Protein AF-A0A930RVR1-F1 (afdb_monomer_lite)

pLDDT: mean 83.22, std 14.42, range [42.06, 97.94]

Foldseek 3Di:
DDDDDDDDDDDDDDPVVVVVVVVVCVVVVHDPVRVVVVQVVCCVVVVHGNDDPDDPPPPQDPVRDDPVRVVVVVVVVVVVVVVVVVPD

Secondary structure (DSSP, 8-state):
-PPPPP--------HHHHHHHHHHHHHTT--HHHHHHHHHHHHHHHTS-SS--S-------TTTS-HHHHHHHHHHHHHHHHHHTT--

Structure (mmCIF, N/CA/C/O backbone):
data_AF-A0A930RVR1-F1
#
_entry.id   AF-A0A930RVR1-F1
#
loop_
_atom_site.group_PDB
_atom_site.id
_atom_site.type_symbol
_atom_site.label_atom_id
_atom_site.label_alt_id
_atom_site.label_comp_id
_atom_site.label_asym_id
_atom_site.label_entity_id
_atom_site.label_seq_id
_atom_site.pdbx_PDB_ins_code
_atom_site.Cartn_x
_atom_site.Cartn_y
_atom_site.Cartn_z
_atom_site.occupancy
_atom_site.B_iso_or_equiv
_atom_site.auth_seq_id
_atom_site.auth_comp_id
_atom_site.auth_asym_id
_atom_site.auth_atom_id
_atom_site.pdbx_PDB_model_num
ATOM 1 N N . MET A 1 1 ? 20.745 18.290 -17.580 1.00 48.69 1 MET A N 1
ATOM 2 C CA . MET A 1 1 ? 19.510 17.575 -17.189 1.00 48.69 1 MET A CA 1
ATOM 3 C C . MET A 1 1 ? 19.736 16.935 -15.827 1.00 48.69 1 MET A C 1
ATOM 5 O O . MET A 1 1 ? 20.769 16.301 -15.650 1.00 48.69 1 MET A O 1
ATOM 9 N N . SER A 1 2 ? 18.855 17.177 -14.852 1.00 56.38 2 SER A N 1
ATOM 10 C CA . SER A 1 2 ? 18.999 16.624 -13.496 1.00 56.38 2 SER A CA 1
ATOM 11 C C . SER A 1 2 ? 18.828 15.102 -13.533 1.00 56.38 2 SER A C 1
ATOM 13 O O . SER A 1 2 ? 17.872 14.596 -14.115 1.00 56.38 2 SER A O 1
ATOM 15 N N . LYS A 1 3 ? 19.789 14.369 -12.970 1.00 64.94 3 LYS A N 1
ATOM 16 C CA . LYS A 1 3 ? 19.835 12.904 -12.983 1.00 64.94 3 LYS A CA 1
ATOM 17 C C . LYS A 1 3 ? 18.730 12.358 -12.073 1.00 64.94 3 LYS A C 1
ATOM 19 O O . LYS A 1 3 ? 18.771 12.596 -10.867 1.00 64.94 3 LYS A O 1
ATOM 24 N N . ILE A 1 4 ? 17.769 11.617 -12.631 1.00 80.62 4 ILE A N 1
ATOM 25 C CA . ILE A 1 4 ? 16.781 10.870 -11.838 1.00 80.62 4 ILE A CA 1
ATOM 26 C C . ILE A 1 4 ? 17.553 9.858 -10.988 1.00 80.62 4 ILE A C 1
ATOM 28 O O . ILE A 1 4 ? 18.252 8.992 -11.517 1.00 80.62 4 ILE A O 1
ATOM 32 N N . LYS A 1 5 ? 17.478 10.005 -9.664 1.00 83.12 5 LYS A N 1
ATOM 33 C CA . LYS A 1 5 ? 18.059 9.048 -8.723 1.00 83.12 5 LYS A CA 1
ATOM 34 C C . LYS A 1 5 ? 17.029 7.953 -8.483 1.00 83.12 5 LY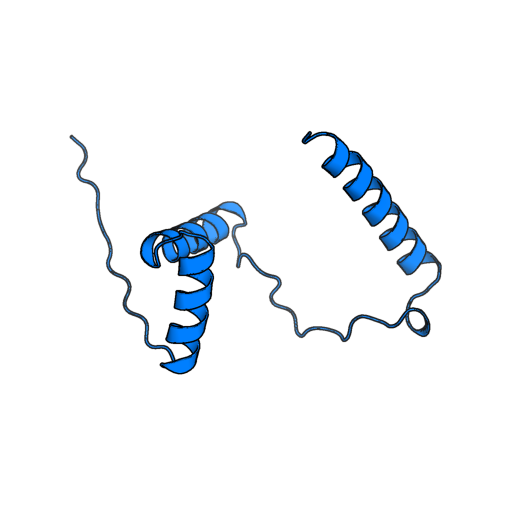S A C 1
ATOM 36 O O . LYS A 1 5 ? 15.947 8.232 -7.979 1.00 83.12 5 LYS A O 1
ATOM 41 N N . THR A 1 6 ? 17.360 6.728 -8.867 1.00 86.19 6 THR A N 1
ATOM 42 C CA . THR A 1 6 ? 16.547 5.544 -8.589 1.00 86.19 6 THR A CA 1
ATOM 43 C C . THR A 1 6 ? 17.030 4.871 -7.306 1.00 86.19 6 THR A C 1
ATOM 45 O O . THR A 1 6 ? 18.207 4.955 -6.950 1.00 86.19 6 THR A O 1
ATOM 48 N N . ALA A 1 7 ? 16.115 4.212 -6.599 1.00 89.06 7 ALA A N 1
ATOM 49 C CA . ALA A 1 7 ? 16.412 3.375 -5.443 1.00 89.06 7 ALA A CA 1
ATOM 50 C C . ALA A 1 7 ? 15.709 2.024 -5.616 1.00 89.06 7 ALA A C 1
ATOM 52 O O . ALA A 1 7 ? 14.608 1.966 -6.165 1.00 89.06 7 ALA A O 1
ATOM 53 N N . SER A 1 8 ? 16.345 0.946 -5.159 1.00 89.38 8 SER A N 1
ATOM 54 C CA . SER A 1 8 ? 15.803 -0.415 -5.248 1.00 89.38 8 SER A CA 1
ATOM 55 C C . SER A 1 8 ? 15.237 -0.856 -3.903 1.00 89.38 8 SER A C 1
ATOM 57 O O . SER A 1 8 ? 15.869 -0.651 -2.868 1.00 89.38 8 SER A O 1
ATOM 59 N N . VAL A 1 9 ? 14.081 -1.520 -3.920 1.00 89.56 9 VAL A N 1
ATOM 60 C CA . VAL A 1 9 ? 13.413 -2.042 -2.720 1.00 89.56 9 VAL A CA 1
ATOM 61 C C . VAL A 1 9 ? 13.410 -3.570 -2.779 1.00 89.56 9 VAL A C 1
ATOM 63 O O . VAL A 1 9 ? 12.940 -4.150 -3.754 1.00 89.56 9 VAL A O 1
ATOM 66 N N . HIS A 1 10 ? 13.939 -4.224 -1.741 1.00 91.69 10 HIS A N 1
ATOM 67 C CA . HIS A 1 10 ? 13.939 -5.685 -1.606 1.00 91.69 10 HIS A CA 1
ATOM 68 C C . HIS A 1 10 ? 13.032 -6.096 -0.448 1.00 91.69 10 HIS A C 1
ATOM 70 O O . HIS A 1 10 ? 13.224 -5.641 0.678 1.00 91.69 10 HIS A O 1
ATOM 76 N N . ILE A 1 11 ? 12.060 -6.970 -0.716 1.00 89.44 11 ILE A N 1
ATOM 77 C CA . ILE A 1 11 ? 11.051 -7.388 0.264 1.00 89.44 11 ILE A CA 1
ATOM 78 C C . ILE A 1 11 ? 10.954 -8.913 0.253 1.00 89.44 11 ILE A C 1
ATOM 80 O O . ILE A 1 11 ? 10.914 -9.534 -0.809 1.00 89.44 11 ILE A O 1
ATOM 84 N N . ARG A 1 12 ? 10.896 -9.520 1.443 1.00 95.00 12 ARG A N 1
ATOM 85 C CA . ARG A 1 12 ? 10.535 -10.931 1.616 1.00 95.00 12 ARG A CA 1
ATOM 86 C C . ARG A 1 12 ? 9.084 -11.014 2.074 1.00 95.00 12 ARG A C 1
ATOM 88 O O . ARG A 1 12 ? 8.733 -10.421 3.088 1.00 95.00 12 ARG A O 1
ATOM 95 N N . ILE A 1 13 ? 8.268 -11.763 1.342 1.00 94.50 13 ILE A N 1
ATOM 96 C CA . ILE A 1 13 ? 6.868 -12.047 1.673 1.00 94.50 13 ILE A CA 1
ATOM 97 C C . ILE A 1 13 ? 6.582 -13.529 1.449 1.00 94.50 13 ILE A C 1
ATOM 99 O O . ILE A 1 13 ? 7.318 -14.207 0.730 1.00 94.50 13 ILE A O 1
ATOM 103 N N . LYS A 1 14 ? 5.514 -14.032 2.069 1.00 97.94 14 LYS A N 1
ATOM 104 C CA . LYS A 1 14 ? 5.022 -15.388 1.810 1.00 97.94 14 LYS A CA 1
ATOM 105 C C . LYS A 1 14 ? 4.550 -15.501 0.359 1.00 97.94 14 LYS A C 1
ATOM 107 O O . LYS A 1 14 ? 3.971 -14.560 -0.181 1.00 97.94 14 LYS A O 1
ATOM 112 N N . GLU A 1 15 ? 4.774 -16.661 -0.250 1.00 96.75 15 GLU A N 1
ATOM 113 C CA . GLU A 1 15 ? 4.420 -16.902 -1.654 1.00 96.75 15 GLU A CA 1
ATOM 114 C C . GLU A 1 15 ? 2.912 -16.776 -1.906 1.00 96.75 15 GLU A C 1
ATOM 116 O O . GLU A 1 15 ? 2.502 -16.169 -2.889 1.00 96.75 15 GLU A O 1
ATOM 121 N N . ASP A 1 16 ? 2.092 -17.292 -0.993 1.00 97.38 16 ASP A N 1
ATOM 122 C CA . ASP A 1 16 ? 0.634 -17.205 -1.089 1.00 97.38 16 ASP A CA 1
ATOM 123 C C . ASP A 1 16 ? 0.145 -15.746 -1.059 1.00 97.38 16 ASP A C 1
ATOM 125 O O . ASP A 1 16 ? -0.561 -15.298 -1.959 1.00 97.38 16 ASP A O 1
ATOM 129 N N . THR A 1 17 ? 0.645 -14.945 -0.110 1.00 96.31 17 THR A N 1
ATOM 130 C CA . THR A 1 17 ? 0.356 -13.503 -0.040 1.00 96.31 17 THR A CA 1
ATOM 131 C C . THR A 1 17 ? 0.765 -12.772 -1.319 1.00 96.31 17 THR A C 1
ATOM 133 O O . THR A 1 17 ? 0.031 -11.910 -1.796 1.00 96.31 17 THR A O 1
ATOM 136 N N . LYS A 1 18 ? 1.920 -13.126 -1.898 1.00 95.19 18 LYS A N 1
ATOM 137 C CA . LYS A 1 18 ? 2.373 -12.571 -3.178 1.00 95.19 18 LYS A CA 1
ATOM 138 C C . LYS A 1 18 ? 1.381 -12.885 -4.299 1.00 95.19 18 LYS A C 1
ATOM 140 O O . LYS A 1 18 ? 0.976 -11.973 -5.009 1.00 95.19 18 LYS A O 1
ATOM 145 N N . LYS A 1 19 ? 0.998 -14.156 -4.448 1.00 97.12 19 LYS A N 1
ATOM 146 C CA . LYS A 1 19 ? 0.089 -14.617 -5.508 1.00 97.12 19 LYS A CA 1
ATOM 147 C C . LYS A 1 19 ? -1.276 -13.938 -5.418 1.00 97.12 19 LYS A C 1
ATOM 149 O O . LYS A 1 19 ? -1.766 -13.443 -6.426 1.00 97.12 19 LYS A O 1
ATOM 154 N N . GLN A 1 20 ? -1.846 -13.861 -4.216 1.00 97.50 20 GLN A N 1
ATOM 155 C CA . GLN A 1 20 ? -3.139 -13.208 -3.995 1.00 97.50 20 GLN A CA 1
ATOM 156 C C . GLN A 1 20 ? -3.088 -11.715 -4.335 1.00 97.50 20 GLN A C 1
ATOM 158 O O . GLN A 1 20 ? -3.945 -11.220 -5.063 1.00 97.50 20 GLN A O 1
ATOM 163 N N . ALA A 1 21 ? -2.062 -11.001 -3.863 1.00 96.12 21 ALA A N 1
ATOM 164 C CA . ALA A 1 21 ? -1.912 -9.580 -4.163 1.00 96.12 21 ALA A CA 1
ATOM 165 C C . ALA A 1 21 ? -1.700 -9.326 -5.665 1.00 96.12 21 ALA A C 1
ATOM 167 O O . ALA A 1 21 ? -2.271 -8.388 -6.211 1.00 96.12 21 ALA A O 1
ATOM 168 N N . GLU A 1 22 ? -0.899 -10.155 -6.341 1.00 95.88 22 GLU A N 1
ATOM 169 C CA . GLU A 1 22 ? -0.646 -10.025 -7.781 1.00 95.88 22 GLU A CA 1
ATOM 170 C C . GLU A 1 22 ? -1.904 -10.268 -8.620 1.00 95.88 22 GLU A C 1
ATOM 172 O O . GLU A 1 22 ? -2.137 -9.502 -9.549 1.00 95.88 22 GLU A O 1
ATOM 177 N N . ALA A 1 23 ? -2.741 -11.242 -8.252 1.00 97.69 23 ALA A N 1
ATOM 178 C CA . ALA A 1 23 ? -4.016 -11.485 -8.928 1.00 97.69 23 ALA A CA 1
ATOM 179 C C . ALA A 1 23 ? -4.969 -10.279 -8.822 1.00 97.69 23 ALA A C 1
ATOM 181 O O . ALA A 1 23 ? -5.548 -9.857 -9.819 1.00 97.69 23 ALA A O 1
ATOM 182 N N . ILE A 1 24 ? -5.078 -9.676 -7.631 1.00 97.75 24 ILE A N 1
ATOM 183 C CA . ILE A 1 24 ? -5.904 -8.474 -7.418 1.00 97.75 24 ILE A CA 1
ATOM 184 C C . ILE A 1 24 ? -5.356 -7.291 -8.226 1.00 97.75 24 ILE A C 1
ATOM 186 O O . ILE A 1 24 ? -6.107 -6.557 -8.862 1.00 97.75 24 ILE A O 1
ATOM 190 N N . LEU A 1 25 ? -4.037 -7.087 -8.209 1.00 97.44 25 LEU A N 1
ATOM 191 C CA . LEU A 1 25 ? -3.402 -6.007 -8.964 1.00 97.44 25 LEU A CA 1
ATOM 192 C C . LEU A 1 25 ? -3.583 -6.175 -10.480 1.00 97.44 25 LEU A C 1
ATOM 194 O O . LEU A 1 25 ? -3.784 -5.180 -11.173 1.00 97.44 25 LEU A O 1
ATOM 198 N N . GLU A 1 26 ? -3.548 -7.410 -10.983 1.00 97.19 26 GLU A N 1
ATOM 199 C CA . GLU A 1 26 ? -3.798 -7.730 -12.390 1.00 97.19 26 GLU A CA 1
ATOM 200 C C . GLU A 1 26 ? -5.240 -7.412 -12.802 1.00 97.19 26 GLU A C 1
ATOM 202 O O . GLU A 1 26 ? -5.442 -6.756 -13.823 1.00 97.19 26 GLU A O 1
ATOM 207 N N . GLU A 1 27 ? -6.225 -7.773 -11.976 1.00 97.88 27 GLU A N 1
ATOM 208 C CA . GLU A 1 27 ? -7.635 -7.421 -12.201 1.00 97.88 27 GLU A CA 1
ATOM 209 C C . GLU A 1 27 ? -7.849 -5.898 -12.242 1.00 97.88 27 GLU A C 1
ATOM 211 O O . GLU A 1 27 ? -8.626 -5.389 -13.050 1.00 97.88 27 GLU A O 1
ATOM 216 N N . LEU A 1 28 ? -7.098 -5.152 -11.427 1.00 96.94 28 LEU A N 1
ATOM 217 C CA . LEU A 1 28 ? -7.108 -3.686 -11.423 1.00 96.94 28 LEU A CA 1
ATOM 218 C C . LEU A 1 28 ? -6.281 -3.058 -12.563 1.00 96.94 28 LEU A C 1
ATOM 220 O O . LEU A 1 28 ? -6.301 -1.836 -12.723 1.00 96.94 28 LEU A O 1
ATOM 224 N N . GLY A 1 29 ? -5.529 -3.849 -13.337 1.00 96.69 29 GLY A N 1
ATOM 225 C CA . GLY A 1 29 ? -4.623 -3.355 -14.379 1.00 96.69 29 GLY A CA 1
ATOM 226 C C . GLY A 1 29 ? -3.409 -2.585 -13.839 1.00 96.69 29 GLY A C 1
ATOM 227 O O . GLY A 1 29 ? -2.827 -1.755 -14.542 1.00 96.69 29 GLY A O 1
ATOM 228 N N . ILE A 1 30 ? -3.023 -2.823 -12.583 1.00 97.00 30 ILE A N 1
ATOM 229 C CA . ILE A 1 30 ? -1.955 -2.102 -11.884 1.00 97.00 30 ILE A CA 1
ATOM 230 C C . ILE A 1 30 ? -0.720 -2.996 -11.768 1.00 97.00 30 ILE A C 1
ATOM 232 O O . ILE A 1 30 ? -0.768 -4.114 -11.269 1.00 97.00 30 ILE A O 1
ATOM 236 N N . SER A 1 31 ? 0.446 -2.488 -12.169 1.00 95.62 31 SER A N 1
ATOM 237 C CA . SER A 1 31 ? 1.699 -3.216 -11.943 1.00 95.62 31 SER A CA 1
ATOM 238 C C . SER A 1 31 ? 2.155 -3.135 -10.481 1.00 95.62 31 SER A C 1
ATOM 240 O O . SER A 1 31 ? 1.944 -2.135 -9.793 1.00 95.62 31 SER A O 1
ATOM 242 N N . ARG A 1 32 ? 2.895 -4.152 -10.025 1.00 94.12 32 ARG A N 1
ATOM 243 C CA . ARG A 1 32 ? 3.502 -4.205 -8.679 1.00 94.12 32 ARG A CA 1
ATOM 244 C C . ARG A 1 32 ? 4.299 -2.945 -8.332 1.00 94.12 32 ARG A C 1
ATOM 246 O O . ARG A 1 32 ? 4.171 -2.414 -7.235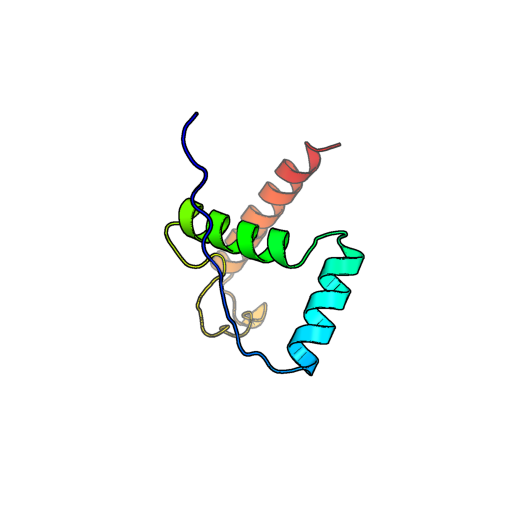 1.00 94.12 32 ARG A O 1
ATOM 253 N N . THR A 1 33 ? 5.107 -2.458 -9.274 1.00 93.44 33 THR A N 1
ATOM 254 C CA . THR A 1 33 ? 5.932 -1.257 -9.088 1.00 93.44 33 THR A CA 1
ATOM 255 C C . THR A 1 33 ? 5.069 -0.024 -8.860 1.00 93.44 33 THR A C 1
ATOM 257 O O . THR A 1 33 ? 5.342 0.748 -7.945 1.00 93.44 33 THR A O 1
ATOM 260 N N . VAL A 1 34 ? 4.001 0.129 -9.648 1.00 95.25 34 VAL A N 1
ATOM 261 C CA . VAL A 1 34 ? 3.061 1.247 -9.508 1.00 95.25 34 VAL A CA 1
ATOM 262 C C . VAL A 1 34 ? 2.333 1.171 -8.168 1.00 95.25 34 VAL A C 1
ATOM 264 O O . VAL A 1 34 ? 2.234 2.184 -7.486 1.00 95.25 34 VAL A O 1
ATOM 267 N N . ALA A 1 35 ? 1.896 -0.016 -7.742 1.00 95.25 35 ALA A N 1
ATOM 268 C CA . ALA A 1 35 ? 1.255 -0.197 -6.439 1.00 95.25 35 ALA A CA 1
ATOM 269 C C . ALA A 1 35 ? 2.181 0.201 -5.272 1.00 95.25 35 ALA A C 1
ATOM 271 O O . ALA A 1 35 ? 1.767 0.920 -4.362 1.00 95.25 35 ALA A O 1
ATOM 272 N N . ILE A 1 36 ? 3.454 -0.209 -5.322 1.00 94.31 36 ILE A N 1
ATOM 273 C CA . ILE A 1 36 ? 4.458 0.172 -4.316 1.00 94.31 36 ILE A CA 1
ATOM 274 C C . ILE A 1 36 ? 4.706 1.687 -4.345 1.00 94.31 36 ILE A C 1
ATOM 276 O O . ILE A 1 36 ? 4.764 2.319 -3.292 1.00 94.31 36 ILE A O 1
ATOM 280 N N . GLU A 1 37 ? 4.813 2.299 -5.526 1.00 94.06 37 GLU A N 1
ATOM 281 C CA . GLU A 1 37 ? 4.973 3.753 -5.644 1.00 94.06 37 GLU A CA 1
ATOM 282 C C . GLU A 1 37 ? 3.762 4.509 -5.076 1.00 94.06 37 GLU A C 1
ATOM 284 O O . GLU A 1 37 ? 3.930 5.476 -4.328 1.00 94.06 37 GLU A O 1
ATOM 289 N N . MET A 1 38 ? 2.543 4.051 -5.376 1.00 95.88 38 MET A N 1
ATOM 290 C CA . MET A 1 38 ? 1.310 4.611 -4.821 1.00 95.88 38 MET A CA 1
ATOM 291 C C . MET A 1 38 ? 1.307 4.542 -3.294 1.00 95.88 38 MET A C 1
ATOM 293 O O . MET A 1 38 ? 0.963 5.530 -2.646 1.00 95.88 38 MET A O 1
ATOM 297 N N . PHE A 1 39 ? 1.755 3.427 -2.715 1.00 95.06 39 PHE A N 1
ATOM 298 C CA . PHE A 1 39 ? 1.880 3.284 -1.267 1.00 95.06 39 PHE A CA 1
ATOM 299 C C . PHE A 1 39 ? 2.827 4.332 -0.656 1.00 95.06 39 PHE A C 1
ATOM 301 O O . PHE A 1 39 ? 2.450 5.015 0.296 1.00 95.06 39 PHE A O 1
ATOM 308 N N . TYR A 1 40 ? 4.013 4.547 -1.240 1.00 95.19 40 TYR A N 1
ATOM 309 C CA . TYR A 1 40 ? 4.929 5.604 -0.784 1.00 95.19 40 TYR A CA 1
ATOM 310 C C . TYR A 1 40 ? 4.327 7.005 -0.916 1.00 95.19 40 TYR A C 1
ATOM 312 O O . TYR A 1 40 ? 4.458 7.820 -0.003 1.00 95.19 40 TYR A O 1
ATOM 320 N N . ARG A 1 41 ? 3.639 7.294 -2.027 1.00 95.81 41 ARG A N 1
ATOM 321 C CA . ARG A 1 41 ? 2.967 8.588 -2.224 1.00 95.81 41 ARG A CA 1
ATOM 322 C C . ARG A 1 41 ? 1.893 8.832 -1.171 1.00 95.81 41 ARG A C 1
ATOM 324 O O . ARG A 1 41 ? 1.789 9.946 -0.669 1.00 95.81 41 ARG A O 1
ATOM 331 N N . GLN A 1 42 ? 1.135 7.800 -0.813 1.00 97.38 42 GLN A N 1
ATOM 332 C CA . GLN A 1 42 ? 0.128 7.885 0.239 1.00 97.38 42 GLN A CA 1
ATOM 333 C C . GLN A 1 42 ? 0.754 8.123 1.620 1.00 97.38 42 GLN A C 1
ATOM 335 O O . GLN A 1 42 ? 0.230 8.930 2.384 1.00 97.38 42 GLN A O 1
ATOM 340 N N . ILE A 1 43 ? 1.907 7.507 1.914 1.00 96.06 43 ILE A N 1
ATOM 341 C CA . ILE A 1 43 ? 2.651 7.802 3.149 1.00 96.06 43 ILE A CA 1
ATOM 342 C C . ILE A 1 43 ? 3.055 9.278 3.215 1.00 96.06 43 ILE A C 1
ATOM 344 O O . ILE A 1 43 ? 2.870 9.931 4.241 1.00 96.06 43 ILE A O 1
ATOM 348 N N . ILE A 1 44 ? 3.592 9.807 2.111 1.00 96.06 44 ILE A N 1
ATOM 349 C CA . ILE A 1 44 ? 4.030 11.205 2.018 1.00 96.06 44 ILE A CA 1
ATOM 350 C C . ILE A 1 44 ? 2.841 12.158 2.181 1.00 96.06 44 ILE A C 1
ATOM 352 O O . ILE A 1 44 ? 2.930 13.117 2.941 1.00 96.06 44 ILE A O 1
ATOM 356 N N . LEU A 1 45 ? 1.729 11.889 1.489 1.00 95.69 45 LEU A N 1
ATOM 357 C CA . LEU A 1 45 ? 0.528 12.728 1.527 1.00 95.69 45 LEU A CA 1
ATOM 358 C C . LEU A 1 45 ? -0.093 12.801 2.923 1.00 95.69 45 LEU A C 1
ATOM 360 O O . LEU A 1 45 ? -0.494 13.878 3.355 1.00 95.69 45 LEU A O 1
ATOM 364 N N . ASN A 1 46 ? -0.154 11.670 3.625 1.00 93.38 46 ASN A N 1
ATOM 365 C CA . ASN A 1 46 ? -0.830 11.581 4.918 1.00 93.38 46 ASN A CA 1
ATOM 366 C C . ASN A 1 46 ? 0.112 11.827 6.104 1.00 93.38 46 ASN A C 1
ATOM 368 O O . ASN A 1 46 ? -0.342 11.815 7.246 1.00 93.38 46 ASN A O 1
ATOM 372 N N . ASN A 1 47 ? 1.414 12.019 5.851 1.00 93.31 47 ASN A N 1
ATOM 373 C CA . ASN A 1 47 ? 2.463 12.058 6.873 1.00 93.31 47 ASN A CA 1
ATOM 374 C C . ASN A 1 47 ? 2.317 10.911 7.897 1.00 93.31 47 ASN A C 1
ATOM 376 O O . ASN A 1 47 ? 2.404 11.108 9.110 1.00 93.31 47 ASN A O 1
ATOM 380 N N . GLY A 1 48 ? 2.021 9.709 7.398 1.00 92.06 48 GLY A N 1
ATOM 381 C CA . GLY A 1 48 ? 1.592 8.574 8.212 1.00 92.06 48 GLY A CA 1
ATOM 382 C C . GLY A 1 48 ? 1.298 7.335 7.371 1.00 92.06 48 GLY A C 1
ATOM 383 O O . GLY A 1 48 ? 1.391 7.362 6.148 1.00 92.06 48 GLY A O 1
ATOM 384 N N . ILE A 1 49 ? 0.961 6.220 8.016 1.00 92.38 49 ILE A N 1
ATOM 385 C CA . ILE A 1 49 ? 0.622 4.979 7.308 1.00 92.38 49 ILE A CA 1
ATOM 386 C C . ILE A 1 49 ? -0.758 5.135 6.643 1.00 92.38 49 ILE A C 1
ATOM 388 O O . ILE A 1 49 ? -1.693 5.592 7.297 1.00 92.38 49 ILE A O 1
ATOM 392 N N . PRO A 1 50 ? -0.923 4.758 5.361 1.00 88.50 50 PRO A N 1
ATOM 393 C CA . PRO A 1 50 ? -2.140 5.026 4.595 1.00 88.50 50 PRO A CA 1
ATOM 394 C C . PRO A 1 50 ? -3.229 3.967 4.796 1.00 88.50 50 PRO A C 1
ATOM 396 O O . PRO A 1 50 ? -3.924 3.568 3.865 1.00 88.50 50 PRO A O 1
ATOM 399 N N . PHE A 1 51 ? -3.338 3.488 6.024 1.00 87.56 51 PHE A N 1
ATOM 400 C CA . PHE A 1 51 ? -4.410 2.653 6.530 1.00 87.56 51 PHE A CA 1
ATOM 401 C C . PHE A 1 51 ? -4.444 2.822 8.046 1.00 87.56 51 PHE A C 1
ATOM 403 O O . PHE A 1 51 ? -3.436 3.156 8.673 1.00 87.56 51 PHE A O 1
ATOM 410 N N . GLU A 1 52 ? -5.612 2.612 8.636 1.00 82.12 52 GLU A N 1
ATOM 411 C CA . GLU A 1 52 ? -5.781 2.742 10.075 1.00 82.12 52 GLU A CA 1
ATOM 412 C C . GLU A 1 52 ? -4.983 1.649 10.796 1.00 82.12 52 GLU A C 1
ATOM 414 O O . GLU A 1 52 ? -5.201 0.454 10.594 1.00 82.12 52 GLU A O 1
ATOM 419 N N . VAL A 1 53 ? -4.025 2.059 11.628 1.00 77.94 53 VAL A N 1
ATOM 420 C CA . VAL A 1 53 ? -3.259 1.140 12.475 1.00 77.94 53 VAL A CA 1
ATOM 421 C C . VAL A 1 53 ? -3.980 1.030 13.810 1.00 77.94 53 VAL A C 1
ATOM 423 O O . VAL A 1 53 ? -3.596 1.643 14.803 1.00 77.94 53 VAL A O 1
ATOM 426 N N . ALA A 1 54 ? -5.064 0.266 13.809 1.00 76.31 54 ALA A N 1
ATOM 427 C CA . ALA A 1 54 ? -5.823 -0.059 15.003 1.00 76.31 54 ALA A CA 1
ATOM 428 C C . ALA A 1 54 ? -6.001 -1.573 15.098 1.00 76.31 54 ALA A C 1
ATOM 430 O O . ALA A 1 54 ? -6.079 -2.276 14.089 1.00 76.31 54 ALA A O 1
ATOM 431 N N . ILE A 1 55 ? -6.095 -2.082 16.326 1.00 72.62 55 ILE A N 1
ATOM 432 C CA . ILE A 1 55 ? -6.735 -3.379 16.534 1.00 72.62 55 ILE A CA 1
ATOM 433 C C . ILE A 1 55 ? -8.193 -3.155 16.125 1.00 72.62 55 ILE A C 1
ATOM 435 O O . ILE A 1 55 ? -8.801 -2.237 16.680 1.00 72.62 55 ILE A O 1
ATOM 439 N N . PRO A 1 56 ? -8.748 -3.909 15.157 1.00 61.94 56 PRO A N 1
ATOM 440 C CA . PRO A 1 56 ? -10.144 -3.758 14.791 1.00 61.94 56 PRO A CA 1
ATOM 441 C C . PRO A 1 56 ? -10.973 -4.009 16.047 1.00 61.94 56 PRO A C 1
ATOM 443 O O . PRO A 1 56 ? -11.113 -5.148 16.493 1.00 61.94 56 PRO A O 1
ATOM 446 N N . ASN A 1 57 ? -11.489 -2.943 16.656 1.00 60.19 57 ASN A N 1
ATOM 447 C CA . ASN A 1 57 ? -12.590 -3.096 17.584 1.00 60.19 57 ASN A CA 1
ATOM 448 C C . ASN A 1 57 ? -13.700 -3.703 16.737 1.00 60.19 57 ASN A C 1
ATOM 450 O O . ASN A 1 57 ? -13.999 -3.165 15.666 1.00 60.19 57 ASN A O 1
ATOM 454 N N . ALA A 1 58 ? -14.229 -4.853 17.160 1.00 60.62 58 ALA A N 1
ATOM 455 C CA . ALA A 1 58 ? -15.373 -5.463 16.501 1.00 60.62 58 ALA A CA 1
ATOM 456 C C . ALA A 1 58 ? -16.374 -4.344 16.200 1.00 60.62 58 ALA A C 1
ATOM 458 O O . ALA A 1 58 ? -16.647 -3.518 17.075 1.00 60.62 58 ALA A O 1
ATOM 459 N N . SER A 1 59 ? -16.808 -4.238 14.942 1.00 61.16 59 SER A N 1
ATOM 460 C CA . SER A 1 59 ? -17.798 -3.246 14.546 1.00 61.16 59 SER A CA 1
ATOM 461 C C . SER A 1 59 ? -18.953 -3.368 15.523 1.00 61.16 59 SER A C 1
ATOM 463 O O . SER A 1 59 ? -19.610 -4.412 15.530 1.00 61.16 59 SER A O 1
ATOM 465 N N . LYS A 1 60 ? -19.127 -2.348 16.373 1.00 61.88 60 LYS A N 1
ATOM 466 C CA . LYS A 1 60 ? -20.169 -2.353 17.391 1.00 61.88 60 LYS A CA 1
ATOM 467 C C . LYS A 1 60 ? -21.471 -2.706 16.689 1.00 61.88 60 LYS A C 1
ATOM 469 O O . LYS A 1 60 ? -21.844 -2.042 15.715 1.00 61.88 60 LYS A O 1
ATOM 474 N N . SER A 1 61 ? -22.110 -3.784 17.127 1.00 65.06 61 SER A N 1
ATOM 475 C CA . SER A 1 61 ? -23.440 -4.132 16.638 1.00 65.06 61 SER A CA 1
ATOM 476 C C . SER A 1 61 ? -24.387 -2.948 16.882 1.00 65.06 61 SER A C 1
ATOM 478 O O . SER A 1 61 ? -24.107 -2.065 17.697 1.00 65.06 61 SER A O 1
ATOM 480 N N . ARG A 1 62 ? -25.528 -2.889 16.185 1.00 62.66 62 ARG A N 1
ATOM 481 C CA . ARG A 1 62 ? -26.511 -1.815 16.428 1.00 62.66 62 ARG A CA 1
ATOM 482 C C . ARG A 1 62 ? -26.925 -1.742 17.904 1.00 62.66 62 ARG A C 1
ATOM 484 O O . ARG A 1 62 ? -27.245 -0.660 18.378 1.00 62.66 62 ARG A O 1
ATOM 491 N N . GLU A 1 63 ? -26.894 -2.870 18.610 1.00 70.06 63 GLU A N 1
ATOM 492 C CA . GLU A 1 63 ? -27.189 -2.962 20.041 1.00 70.06 63 GLU A CA 1
ATOM 493 C C . GLU A 1 63 ? -26.092 -2.357 20.938 1.00 70.06 63 GLU A C 1
ATOM 495 O O . GLU A 1 63 ? -26.379 -1.940 22.056 1.00 70.06 63 GLU A O 1
ATOM 500 N N . GLU A 1 64 ? -24.851 -2.268 20.455 1.00 69.50 64 GLU A N 1
ATOM 501 C CA . GLU A 1 64 ? -23.696 -1.717 21.182 1.00 69.50 64 GLU A CA 1
ATOM 502 C C . GLU A 1 64 ? -23.463 -0.219 20.921 1.00 69.50 64 GLU A C 1
ATOM 504 O O . GLU A 1 64 ? -22.632 0.411 21.585 1.00 69.50 64 GLU A O 1
ATOM 509 N N . LEU A 1 65 ? -24.162 0.358 19.940 1.00 74.62 65 LEU A N 1
ATOM 510 C CA . LEU A 1 65 ? -24.103 1.781 19.616 1.00 74.62 65 LEU A CA 1
ATOM 511 C C . LEU A 1 65 ? 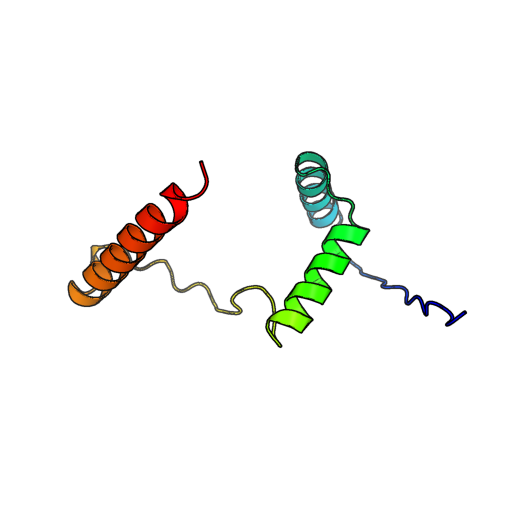-25.137 2.554 20.435 1.00 74.62 65 LEU A C 1
ATOM 513 O O . LEU A 1 65 ? -26.316 2.205 20.476 1.00 74.62 65 LEU A O 1
ATOM 517 N N . THR A 1 66 ? -24.715 3.664 21.035 1.00 79.69 66 THR A N 1
ATOM 518 C CA . THR A 1 66 ? -25.673 4.640 21.568 1.00 79.69 66 THR A CA 1
ATOM 519 C C . THR A 1 66 ? -26.444 5.296 20.415 1.00 79.69 66 THR A C 1
ATOM 521 O O . THR A 1 66 ? -25.918 5.441 19.306 1.00 79.69 66 THR A O 1
ATOM 524 N N . SER A 1 67 ? -27.686 5.733 20.660 1.00 79.25 67 SER A N 1
ATOM 525 C CA . SER A 1 67 ? -28.508 6.411 19.639 1.00 79.25 67 SER A CA 1
ATOM 526 C C . SER A 1 67 ? -27.778 7.598 18.999 1.00 79.25 67 SER A C 1
ATOM 528 O O . SER A 1 67 ? -27.885 7.823 17.798 1.00 79.25 67 SER A O 1
ATOM 530 N N . GLU A 1 68 ? -26.966 8.311 19.783 1.00 80.31 68 GLU A N 1
ATOM 531 C CA . GLU A 1 68 ? -26.176 9.453 19.320 1.00 80.31 68 GLU A CA 1
ATOM 532 C C . GLU A 1 68 ? -25.030 9.049 18.379 1.00 80.31 68 GLU A C 1
ATOM 534 O O . GLU A 1 68 ? -24.802 9.706 17.358 1.00 80.31 68 GLU A O 1
ATOM 539 N N . GLU A 1 69 ? -24.311 7.962 18.688 1.00 79.56 69 GLU A N 1
ATOM 540 C CA . GLU A 1 69 ? -23.250 7.422 17.826 1.00 79.56 69 GLU A CA 1
ATOM 541 C C . GLU A 1 69 ? -23.826 6.939 16.486 1.00 79.56 69 GLU A C 1
ATOM 543 O O . GLU A 1 69 ? -23.256 7.225 15.427 1.00 79.56 69 GLU A O 1
ATOM 548 N N . PHE A 1 70 ? -24.986 6.27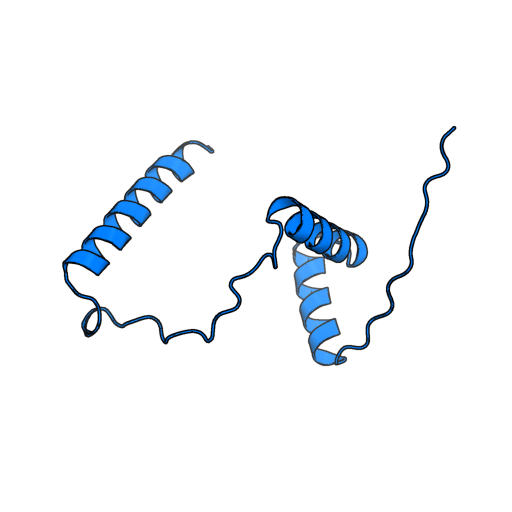4 16.518 1.00 81.31 70 PHE A N 1
ATOM 549 C CA . PHE A 1 70 ? -25.683 5.811 15.318 1.00 81.31 70 PHE A CA 1
ATOM 550 C C . PHE A 1 70 ? -26.193 6.976 14.457 1.00 81.31 70 PHE A C 1
ATOM 552 O O . PHE A 1 70 ? -25.919 7.025 13.255 1.00 81.31 70 PHE A O 1
ATOM 559 N N . ASP A 1 71 ? -26.856 7.967 15.060 1.00 83.00 71 ASP A N 1
ATOM 560 C CA . ASP A 1 71 ? -27.345 9.155 14.351 1.00 83.00 71 ASP A CA 1
ATOM 561 C C . ASP A 1 71 ? -26.202 9.936 13.691 1.00 83.00 71 ASP A C 1
ATOM 563 O O . ASP A 1 71 ? -26.346 10.480 12.588 1.00 83.00 71 ASP A O 1
ATOM 567 N N . LYS A 1 72 ? -25.034 9.972 14.341 1.00 83.75 72 LYS A N 1
ATOM 568 C CA . LYS A 1 72 ? -23.826 10.582 13.782 1.00 83.75 72 LYS A CA 1
ATOM 569 C C . LYS A 1 72 ? -23.325 9.811 12.560 1.00 83.75 72 LYS A C 1
ATOM 571 O O . LYS A 1 72 ? -23.026 10.445 11.546 1.00 83.75 72 LYS A O 1
ATOM 576 N N . MET A 1 73 ? -23.280 8.478 12.618 1.00 78.62 73 MET A N 1
ATOM 577 C CA . MET A 1 73 ? -22.920 7.638 11.467 1.00 78.62 73 MET A CA 1
ATOM 578 C C . MET A 1 73 ? -23.911 7.801 10.305 1.00 78.62 73 MET A C 1
ATOM 580 O O . MET A 1 73 ? -23.484 7.985 9.165 1.00 78.62 73 MET A O 1
ATOM 584 N N . MET A 1 74 ? -25.217 7.839 10.582 1.00 83.00 74 MET A N 1
ATOM 585 C CA . MET A 1 74 ? -26.252 8.024 9.557 1.00 83.00 74 MET A CA 1
ATOM 586 C C . MET A 1 74 ? -26.155 9.389 8.869 1.00 83.00 74 MET A C 1
ATOM 588 O O . MET A 1 74 ? -26.247 9.475 7.645 1.00 83.00 74 MET A O 1
ATOM 592 N N . LYS A 1 75 ? -25.879 10.465 9.619 1.00 83.00 75 LYS A N 1
ATOM 593 C CA . LYS A 1 75 ? -25.633 11.796 9.033 1.00 83.00 75 LYS A CA 1
ATOM 594 C C . LYS A 1 75 ? -24.397 11.819 8.131 1.00 83.00 75 LYS A C 1
ATOM 596 O O . LYS A 1 75 ? -24.394 12.523 7.122 1.00 83.00 75 LYS A O 1
ATOM 601 N N . VAL A 1 76 ? -23.346 11.078 8.487 1.00 82.88 76 VAL A N 1
ATOM 602 C CA . VAL A 1 76 ? -22.146 10.938 7.646 1.00 82.88 76 VAL A CA 1
ATOM 603 C C . VAL A 1 76 ? -22.473 10.153 6.374 1.00 82.88 76 VAL A C 1
ATOM 605 O O . VAL A 1 76 ? -22.099 10.603 5.292 1.00 82.88 76 VAL A O 1
ATOM 608 N N . ALA A 1 77 ? -23.222 9.053 6.482 1.00 79.56 77 ALA A N 1
ATOM 609 C CA . ALA A 1 77 ? -23.646 8.247 5.339 1.00 79.56 77 ALA A CA 1
ATOM 610 C C . ALA A 1 77 ? -24.492 9.056 4.337 1.00 79.56 77 ALA A C 1
ATOM 612 O O . ALA A 1 77 ? -24.198 9.046 3.143 1.00 79.56 77 ALA A O 1
ATOM 613 N N . VAL A 1 78 ? -25.473 9.835 4.812 1.00 81.75 78 VAL A N 1
ATOM 614 C CA . VAL A 1 78 ? -26.307 10.700 3.951 1.00 81.75 78 VAL A CA 1
ATOM 615 C C . VAL A 1 78 ? -25.452 11.726 3.203 1.00 81.75 78 VAL A C 1
ATOM 617 O O . VAL A 1 78 ? -25.550 11.841 1.983 1.00 81.75 78 VAL A O 1
ATOM 620 N N . LYS A 1 79 ? -24.519 12.392 3.895 1.00 79.12 79 LYS A N 1
ATOM 621 C CA . LYS A 1 79 ? -23.603 13.357 3.261 1.00 79.12 79 LYS A CA 1
ATOM 622 C C . LYS A 1 79 ? -22.665 12.721 2.233 1.00 79.12 79 LYS A C 1
ATOM 624 O O . LYS A 1 79 ? -22.244 13.396 1.295 1.00 79.12 79 LYS A O 1
ATOM 629 N N . GLN A 1 80 ? -22.283 11.457 2.413 1.00 72.44 80 GLN A N 1
ATOM 630 C CA . GLN A 1 80 ? -21.446 10.740 1.447 1.00 72.44 80 GLN A CA 1
ATOM 631 C C . GLN A 1 80 ? -22.233 10.362 0.188 1.00 72.44 80 GLN A C 1
ATOM 633 O O 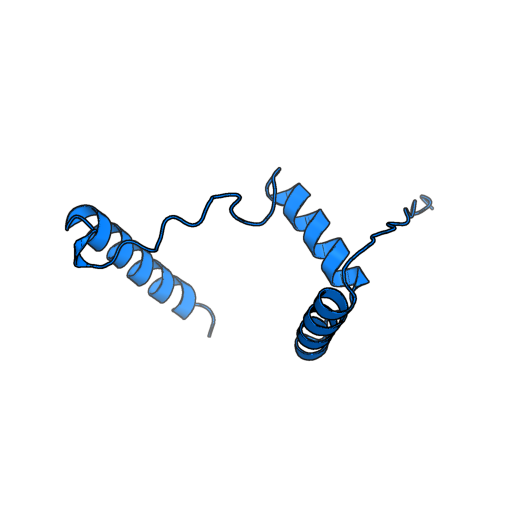. GLN A 1 80 ? -21.702 10.506 -0.911 1.00 72.44 80 GLN A O 1
ATOM 638 N N . VAL A 1 81 ? -23.504 9.969 0.328 1.00 77.75 81 VAL A N 1
ATOM 639 C CA . VAL A 1 81 ? -24.400 9.713 -0.813 1.00 77.75 81 VAL A CA 1
ATOM 640 C C . VAL A 1 81 ? -24.637 10.993 -1.616 1.00 77.75 81 VAL A C 1
ATOM 642 O O . VAL A 1 81 ? -24.499 10.981 -2.837 1.00 77.75 81 VAL A O 1
ATOM 645 N N . GLU A 1 82 ? -24.890 12.116 -0.943 1.00 73.38 82 GLU A N 1
ATOM 646 C CA . GLU A 1 82 ? -25.066 13.423 -1.594 1.00 73.38 82 GLU A CA 1
ATOM 647 C C . GLU A 1 82 ? -23.806 13.874 -2.355 1.00 73.38 82 GLU A C 1
ATOM 649 O O . GLU A 1 82 ? -23.901 14.439 -3.444 1.00 73.38 82 GLU A O 1
ATOM 654 N N . LY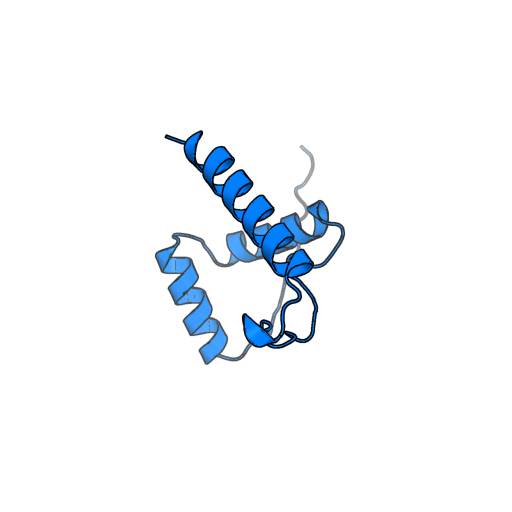S A 1 83 ? -22.609 13.584 -1.823 1.00 68.62 83 LYS A N 1
ATOM 655 C CA . LYS A 1 83 ? -21.334 13.896 -2.493 1.00 68.62 83 LYS A CA 1
ATOM 656 C C . LYS A 1 83 ? -20.999 12.934 -3.638 1.00 68.62 83 LYS A C 1
ATOM 658 O O . LYS A 1 83 ? -20.430 13.366 -4.637 1.00 68.62 83 LYS A O 1
ATOM 663 N N . GLY A 1 84 ? -21.361 11.656 -3.521 1.00 59.06 84 GLY A N 1
ATOM 664 C CA . GLY A 1 84 ? -21.159 10.640 -4.561 1.00 59.06 84 GLY A CA 1
ATOM 665 C C . GLY A 1 84 ? -22.105 10.776 -5.760 1.00 59.06 84 GLY A C 1
ATOM 666 O O . GLY A 1 84 ? -21.791 10.298 -6.845 1.00 59.06 84 GLY A O 1
ATOM 667 N N . GLN A 1 85 ? -23.232 11.476 -5.602 1.00 54.19 85 GLN A N 1
ATOM 668 C CA . GLN A 1 85 ? -24.178 11.756 -6.689 1.00 54.19 85 GLN A CA 1
ATOM 669 C C . GLN A 1 85 ? -23.724 12.865 -7.656 1.00 54.19 85 GLN A C 1
ATOM 671 O O . GLN A 1 85 ? -24.355 13.038 -8.695 1.00 54.19 85 GLN A O 1
ATOM 676 N N . GLN A 1 86 ? -22.632 13.585 -7.367 1.00 52.16 86 GLN A N 1
ATOM 677 C CA . GLN A 1 86 ? -22.099 14.634 -8.254 1.00 52.16 86 GLN A CA 1
ATOM 678 C C . GLN A 1 86 ? -21.022 14.143 -9.239 1.00 52.16 86 GLN A C 1
ATOM 680 O O . GLN A 1 86 ? -20.485 14.941 -9.999 1.00 52.16 86 GLN A O 1
ATOM 685 N N . HIS A 1 87 ? -20.696 12.846 -9.236 1.00 48.09 87 HIS A N 1
ATOM 686 C CA . HIS A 1 87 ? -19.866 12.197 -10.259 1.00 48.09 87 HIS A CA 1
ATOM 687 C C . HIS A 1 87 ? -20.738 11.287 -11.142 1.00 48.09 87 HIS A C 1
ATOM 689 O O . HIS A 1 87 ? -20.607 10.063 -11.125 1.00 48.09 87 HIS A O 1
ATOM 695 N N . ARG A 1 88 ? -21.668 11.887 -11.885 1.00 42.06 88 ARG A N 1
ATOM 696 C CA . ARG A 1 88 ? -22.284 11.271 -13.066 1.00 42.06 88 ARG A CA 1
ATOM 697 C C . ARG A 1 88 ? -22.120 12.196 -14.255 1.00 42.06 88 ARG A C 1
ATOM 699 O O . ARG A 1 88 ? -22.257 13.419 -14.044 1.00 42.06 88 ARG A O 1
#

Radius of gyration: 19.72 Å; chains: 1; bounding box: 48×35×39 Å

Sequence (88 aa):
MSKIKTASVHIRIKEDTKKQAEAILEELGISRTVAIEMFYRQIILNNGIPFEVAIPNASKSREELTSEEFDKMMKVAVKQVEKGQQHR